Protein AF-T1C638-F1 (afdb_monomer)

Radius of gyration: 16.56 Å; Cα contacts (8 Å, |Δi|>4): 276; chains: 1; bounding box: 39×38×36 Å

InterPro domains:
  IPR008274 Aldehyde oxidase/xanthine dehydrogenase, first molybdopterin binding domain [PF02738] (4-91)
  IPR037165 Aldehyde oxidase/xanthine dehydrogenase, molybdopterin binding domain superfamily [SSF56003] (2-148)
  IPR052516 Nicotinate and N-heterocyclic Hydroxylase [PTHR47495] (3-158)

Mean predicted aligned error: 3.73 Å

Sequence (158 aa):
MSIVDIRAGVDADGRLTAWEFENVNGGAAAIGSPYRTAAHRVRNTLSRSPLPQGSYRSLAAVANNFAREVAIDELAGAAGRDPVEFRSANLHDGRLEGVLRAAAARAEWGRRPPAPGRGQGIAIGLEKGGRIATVADVSLSPDRRVRVDRLVSVFEAG

Structure (mmCIF, N/CA/C/O backbone):
data_AF-T1C638-F1
#
_entry.id   AF-T1C638-F1
#
loop_
_atom_site.group_PDB
_atom_site.id
_atom_site.type_symbol
_atom_site.label_atom_id
_atom_site.label_alt_id
_atom_site.label_comp_id
_atom_site.label_asym_id
_atom_site.label_entity_id
_atom_site.label_seq_id
_atom_site.pdbx_PDB_ins_code
_atom_site.Cartn_x
_atom_site.Cartn_y
_atom_site.Cartn_z
_atom_site.occupancy
_atom_site.B_iso_or_equiv
_atom_site.auth_seq_id
_atom_site.auth_comp_id
_atom_site.auth_asym_id
_atom_site.auth_atom_id
_atom_site.pdbx_PDB_model_num
ATOM 1 N N . MET A 1 1 ? 13.778 15.611 -9.083 1.00 68.00 1 MET A N 1
ATOM 2 C CA . MET A 1 1 ? 12.361 15.449 -8.689 1.00 68.00 1 MET A CA 1
ATOM 3 C C . MET A 1 1 ? 11.838 14.194 -9.360 1.00 68.00 1 MET A C 1
ATOM 5 O O . MET A 1 1 ? 12.088 14.051 -10.553 1.00 68.00 1 MET A O 1
ATOM 9 N N . SER A 1 2 ? 11.190 13.301 -8.611 1.00 87.00 2 SER A N 1
ATOM 10 C CA . SER A 1 2 ? 10.545 12.106 -9.162 1.00 87.00 2 SER A CA 1
ATOM 11 C C . SER A 1 2 ? 9.037 12.303 -9.259 1.00 87.00 2 SER A C 1
ATOM 13 O O . SER A 1 2 ? 8.456 12.949 -8.388 1.00 87.00 2 SER A O 1
ATOM 15 N N . ILE A 1 3 ? 8.413 11.724 -10.279 1.00 93.44 3 ILE A N 1
ATOM 16 C CA . ILE A 1 3 ? 6.955 11.699 -10.454 1.00 93.44 3 ILE A CA 1
ATOM 17 C C . ILE A 1 3 ? 6.538 10.243 -10.624 1.00 93.44 3 ILE A C 1
ATOM 19 O O . ILE A 1 3 ? 7.242 9.484 -11.290 1.00 93.44 3 ILE A O 1
ATOM 23 N N . VAL A 1 4 ? 5.420 9.862 -10.015 1.00 96.31 4 VAL A N 1
ATOM 24 C CA . VAL A 1 4 ? 4.793 8.558 -10.224 1.00 96.31 4 VAL A CA 1
ATOM 25 C C . VAL A 1 4 ? 3.342 8.792 -10.641 1.00 96.31 4 VAL A C 1
ATOM 27 O O . VAL A 1 4 ? 2.606 9.432 -9.895 1.00 96.31 4 VAL A O 1
ATOM 30 N N . ASP A 1 5 ? 2.958 8.306 -11.821 1.00 96.75 5 ASP A N 1
ATOM 31 C CA . ASP A 1 5 ? 1.568 8.235 -12.297 1.00 96.75 5 ASP A CA 1
ATOM 32 C C . ASP A 1 5 ? 1.128 6.765 -12.261 1.00 96.75 5 ASP A C 1
ATOM 34 O O . ASP A 1 5 ? 1.846 5.876 -12.734 1.00 96.75 5 ASP A O 1
ATOM 38 N N . ILE A 1 6 ? -0.027 6.503 -11.648 1.00 97.56 6 ILE A N 1
ATOM 39 C CA . ILE A 1 6 ? -0.603 5.165 -11.525 1.00 97.56 6 ILE A CA 1
ATOM 40 C C . ILE A 1 6 ? -2.012 5.197 -12.090 1.00 97.56 6 ILE A C 1
ATOM 42 O O . ILE A 1 6 ? -2.847 5.999 -11.677 1.00 97.56 6 ILE A O 1
ATOM 46 N N . ARG A 1 7 ? -2.296 4.260 -12.995 1.00 97.44 7 ARG A N 1
ATOM 47 C CA . ARG A 1 7 ? -3.652 3.996 -13.486 1.00 97.44 7 ARG A CA 1
ATOM 48 C C . ARG A 1 7 ? -3.967 2.538 -13.257 1.00 97.44 7 ARG A C 1
ATOM 50 O O . ARG A 1 7 ? -3.185 1.668 -13.626 1.00 97.44 7 ARG A O 1
ATOM 57 N N . ALA A 1 8 ? -5.115 2.261 -12.666 1.00 97.06 8 ALA A N 1
ATOM 58 C CA . ALA A 1 8 ? -5.505 0.903 -12.343 1.00 97.06 8 ALA A CA 1
ATOM 59 C C . ALA A 1 8 ? -6.987 0.678 -12.626 1.00 97.06 8 ALA A C 1
ATOM 61 O O . ALA A 1 8 ? -7.791 1.607 -12.579 1.00 97.06 8 ALA A O 1
ATOM 62 N N . GLY A 1 9 ? -7.322 -0.569 -12.938 1.00 96.12 9 GLY A N 1
ATOM 63 C CA . GLY A 1 9 ? -8.693 -1.032 -13.110 1.00 96.12 9 GLY A CA 1
ATOM 64 C C . GLY A 1 9 ? -9.032 -2.075 -12.056 1.00 96.12 9 GLY A C 1
ATOM 65 O O . GLY A 1 9 ? -8.199 -2.925 -11.738 1.00 96.12 9 GLY A O 1
ATOM 66 N N . VAL A 1 10 ? -10.258 -2.019 -11.544 1.00 96.75 10 VAL A N 1
ATOM 67 C CA . VAL A 1 10 ? -10.826 -2.994 -10.608 1.00 96.75 10 VAL A CA 1
ATOM 68 C C . VAL A 1 10 ? -12.187 -3.429 -11.142 1.00 96.75 10 VAL A C 1
ATOM 70 O O . VAL A 1 10 ? -12.947 -2.594 -11.633 1.00 96.75 10 VAL A O 1
ATOM 73 N N . ASP A 1 11 ? -12.470 -4.729 -11.111 1.00 95.19 11 ASP A N 1
ATOM 74 C CA . ASP A 1 11 ? -13.785 -5.261 -11.476 1.00 95.19 11 ASP A CA 1
ATOM 75 C C . ASP A 1 11 ? -14.791 -5.204 -10.311 1.00 95.19 11 ASP A C 1
ATOM 77 O O . ASP A 1 11 ? -14.465 -4.817 -9.188 1.00 95.19 11 ASP A O 1
ATOM 81 N N . ALA A 1 12 ? -16.038 -5.602 -10.574 1.00 92.62 12 ALA A N 1
ATOM 82 C CA . ALA A 1 12 ? -17.104 -5.604 -9.571 1.00 92.62 12 ALA A CA 1
ATOM 83 C C . ALA A 1 12 ? -16.817 -6.524 -8.366 1.00 92.62 12 ALA A C 1
ATOM 85 O O . ALA A 1 12 ? -17.359 -6.304 -7.282 1.00 92.62 12 ALA A O 1
ATOM 86 N N . ASP A 1 13 ? -15.947 -7.525 -8.525 1.00 92.38 13 ASP A N 1
ATOM 87 C CA . ASP A 1 13 ? -15.560 -8.430 -7.445 1.00 92.38 13 ASP A CA 1
ATOM 88 C C . ASP A 1 13 ? -14.418 -7.860 -6.590 1.00 92.38 13 ASP A C 1
ATOM 90 O O . ASP A 1 13 ? -14.132 -8.396 -5.517 1.00 92.38 13 ASP A O 1
ATOM 94 N N . GLY A 1 14 ? -13.799 -6.749 -6.998 1.00 93.50 14 GLY A N 1
ATOM 95 C CA . GLY A 1 14 ? -12.643 -6.169 -6.318 1.00 93.50 14 GLY A CA 1
ATOM 96 C C . GLY A 1 14 ? -11.308 -6.765 -6.775 1.00 93.50 14 GLY A C 1
ATOM 97 O O . GLY A 1 14 ? -10.310 -6.642 -6.061 1.00 93.50 14 GLY A O 1
ATOM 98 N N . ARG A 1 15 ? -11.262 -7.427 -7.939 1.00 96.19 15 ARG A N 1
ATOM 99 C CA . ARG A 1 15 ? -10.011 -7.914 -8.532 1.00 96.19 15 ARG A CA 1
ATOM 100 C C . ARG A 1 15 ? -9.398 -6.861 -9.437 1.00 96.19 15 ARG A C 1
ATOM 102 O O . ARG A 1 15 ? -10.087 -6.216 -10.226 1.00 96.19 15 ARG A O 1
ATOM 109 N N . LEU A 1 16 ? -8.081 -6.721 -9.360 1.00 96.75 16 LEU A N 1
ATOM 110 C CA . LEU A 1 16 ? -7.337 -5.835 -10.243 1.00 96.75 16 LEU A CA 1
ATOM 111 C C . LEU A 1 16 ? -7.310 -6.399 -11.670 1.00 96.75 16 LEU A C 1
ATOM 113 O O . LEU A 1 16 ? -6.803 -7.493 -11.928 1.00 96.75 16 LEU A O 1
ATOM 117 N N . THR A 1 17 ? -7.814 -5.619 -12.619 1.00 96.94 17 THR A N 1
ATOM 118 C CA . THR A 1 17 ? -7.871 -5.990 -14.040 1.00 96.94 17 THR A CA 1
ATOM 119 C C . THR A 1 17 ? -6.714 -5.390 -14.830 1.00 96.94 17 THR A C 1
ATOM 121 O O . THR A 1 17 ? -6.158 -6.048 -15.710 1.00 96.94 17 THR A O 1
ATOM 124 N N . ALA A 1 18 ? -6.302 -4.173 -14.478 1.00 96.62 18 ALA A N 1
ATOM 125 C CA . ALA A 1 18 ? -5.213 -3.458 -15.125 1.00 96.62 18 ALA A CA 1
ATOM 126 C C . ALA A 1 18 ? -4.345 -2.719 -14.103 1.00 96.62 18 ALA A C 1
ATOM 128 O O . ALA A 1 18 ? -4.857 -2.196 -13.113 1.00 96.62 18 ALA A O 1
ATOM 129 N N . TRP A 1 19 ? -3.042 -2.643 -14.370 1.00 97.62 19 TRP A N 1
ATOM 130 C CA . TRP A 1 19 ? -2.093 -1.853 -13.591 1.00 97.62 19 TRP A CA 1
ATOM 131 C C . TRP A 1 19 ? -1.063 -1.181 -14.490 1.00 97.62 19 TRP A C 1
ATOM 133 O O . TRP A 1 19 ? -0.234 -1.836 -15.121 1.00 97.62 19 TRP A O 1
ATOM 143 N N . GLU A 1 20 ? -1.083 0.140 -14.521 1.00 97.50 20 GLU A N 1
ATOM 144 C CA . GLU A 1 20 ? -0.065 0.961 -15.142 1.00 97.50 20 GLU A CA 1
ATOM 145 C C . GLU A 1 20 ? 0.673 1.769 -14.076 1.00 97.50 20 GLU A C 1
ATOM 147 O O . GLU A 1 20 ? 0.047 2.439 -13.261 1.00 97.50 20 GLU A O 1
ATOM 152 N N . PHE A 1 21 ? 2.003 1.705 -14.103 1.00 97.62 21 PHE A N 1
ATOM 153 C CA . PHE A 1 21 ? 2.884 2.438 -13.202 1.00 97.62 21 PHE A CA 1
ATOM 154 C C . PHE A 1 21 ? 3.975 3.127 -14.018 1.00 97.62 21 PHE A C 1
ATOM 156 O O . PHE A 1 21 ? 4.884 2.471 -14.540 1.00 97.62 21 PHE A O 1
ATOM 163 N N . GLU A 1 22 ? 3.890 4.447 -14.130 1.00 96.44 22 GLU A N 1
ATOM 164 C CA . GLU A 1 22 ? 4.892 5.275 -14.786 1.00 96.44 22 GLU A CA 1
ATOM 165 C C . GLU A 1 22 ? 5.690 6.046 -13.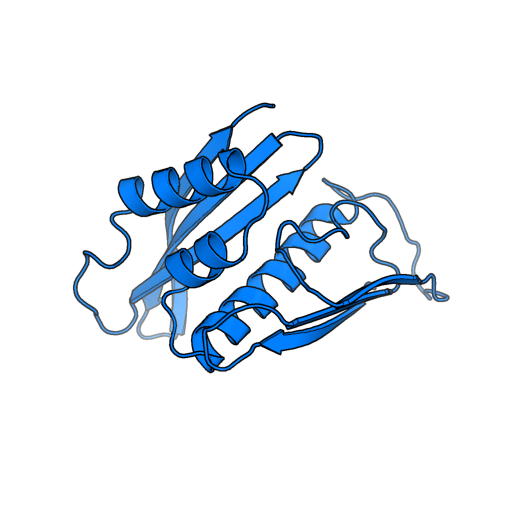740 1.00 96.44 22 GLU A C 1
ATOM 167 O O . GLU A 1 22 ? 5.172 6.906 -13.036 1.00 96.44 22 GLU A O 1
ATOM 172 N N . ASN A 1 23 ? 6.978 5.733 -13.647 1.00 96.06 23 ASN A N 1
ATOM 173 C CA . ASN A 1 23 ? 7.932 6.454 -12.825 1.00 96.06 23 ASN A CA 1
ATOM 174 C C . ASN A 1 23 ? 8.807 7.344 -13.714 1.00 96.06 23 ASN A C 1
ATOM 176 O O . ASN A 1 23 ? 9.402 6.865 -14.679 1.00 96.06 23 ASN A O 1
ATOM 180 N N . VAL A 1 24 ? 8.939 8.620 -13.361 1.00 95.12 24 VAL A N 1
ATOM 181 C CA . VAL A 1 24 ? 9.901 9.541 -13.971 1.00 95.12 24 VAL A CA 1
ATOM 182 C C . VAL A 1 24 ? 10.967 9.897 -12.943 1.00 95.12 24 VAL A C 1
ATOM 184 O O . VAL A 1 24 ? 10.639 10.431 -11.884 1.00 95.12 24 VAL A O 1
ATOM 187 N N . ASN A 1 25 ? 12.244 9.656 -13.264 1.00 93.31 25 ASN A N 1
ATOM 188 C CA . ASN A 1 25 ? 13.425 10.007 -12.452 1.00 93.31 25 ASN A CA 1
ATOM 189 C C . ASN A 1 25 ? 13.521 9.384 -11.040 1.00 93.31 25 ASN A C 1
ATOM 191 O O . ASN A 1 25 ? 14.460 9.686 -10.308 1.00 93.31 25 ASN A O 1
ATOM 195 N N . GLY A 1 26 ? 12.588 8.530 -10.621 1.00 91.00 26 GLY A N 1
ATOM 196 C CA . GLY A 1 26 ? 12.635 7.861 -9.318 1.00 91.00 26 GLY A CA 1
ATOM 197 C C . GLY A 1 26 ? 13.507 6.609 -9.322 1.00 91.00 26 GLY A C 1
ATOM 198 O O . GLY A 1 26 ? 14.172 6.335 -8.327 1.00 91.00 26 GLY A O 1
ATOM 199 N N . GLY A 1 27 ? 13.555 5.883 -10.444 1.00 92.44 27 GLY A N 1
ATOM 200 C CA . GLY A 1 27 ? 14.317 4.644 -10.597 1.00 92.44 27 GLY A CA 1
ATOM 201 C C . GLY A 1 27 ? 13.462 3.378 -10.470 1.00 92.44 27 GLY A C 1
ATOM 202 O O . GLY A 1 27 ? 12.281 3.416 -10.128 1.00 92.44 27 GLY A O 1
ATOM 203 N N . ALA A 1 28 ? 14.077 2.226 -10.754 1.00 92.00 28 ALA A N 1
ATOM 204 C CA . ALA A 1 28 ? 13.363 0.957 -10.937 1.00 92.00 28 ALA A CA 1
ATOM 205 C C . ALA A 1 28 ? 13.334 0.029 -9.704 1.00 92.00 28 ALA A C 1
ATOM 207 O O . ALA A 1 28 ? 12.708 -1.028 -9.747 1.00 92.00 28 ALA A O 1
ATOM 208 N N . ALA A 1 29 ? 13.999 0.378 -8.598 1.00 92.62 29 ALA A N 1
ATOM 209 C CA . ALA A 1 29 ? 13.927 -0.439 -7.381 1.00 92.62 29 ALA A CA 1
ATOM 210 C C . ALA A 1 29 ? 12.475 -0.495 -6.869 1.00 92.62 29 ALA A C 1
ATOM 212 O O . ALA A 1 29 ? 11.815 0.541 -6.835 1.00 92.62 29 ALA A O 1
ATOM 213 N N . ALA A 1 30 ? 11.977 -1.677 -6.493 1.00 91.94 30 ALA A N 1
ATOM 214 C CA . ALA A 1 30 ? 10.580 -1.916 -6.095 1.00 91.94 30 ALA A CA 1
ATOM 215 C C . ALA A 1 30 ? 9.492 -1.598 -7.130 1.00 91.94 30 ALA A C 1
ATOM 217 O O . ALA A 1 30 ? 8.320 -1.510 -6.760 1.00 91.94 30 ALA A O 1
ATOM 218 N N . ILE A 1 31 ? 9.831 -1.344 -8.396 1.00 92.75 31 ILE A N 1
ATOM 219 C CA . ILE A 1 31 ? 8.842 -0.815 -9.347 1.00 92.75 31 ILE A CA 1
ATOM 220 C C . ILE A 1 31 ? 7.795 -1.862 -9.770 1.00 92.75 31 ILE A C 1
ATOM 222 O O . ILE A 1 31 ? 6.693 -1.516 -10.184 1.00 92.75 31 ILE A O 1
ATOM 226 N N . GLY A 1 32 ? 8.120 -3.151 -9.633 1.00 90.88 32 GLY A N 1
ATOM 227 C CA . GLY A 1 32 ? 7.171 -4.244 -9.837 1.00 90.88 32 GLY A CA 1
ATOM 228 C C . GLY A 1 32 ? 6.073 -4.263 -8.770 1.00 90.88 32 GLY A C 1
ATOM 229 O O . GLY A 1 32 ? 6.288 -3.850 -7.633 1.00 90.88 32 GLY A O 1
ATOM 230 N N . SER A 1 33 ? 4.893 -4.758 -9.137 1.00 91.62 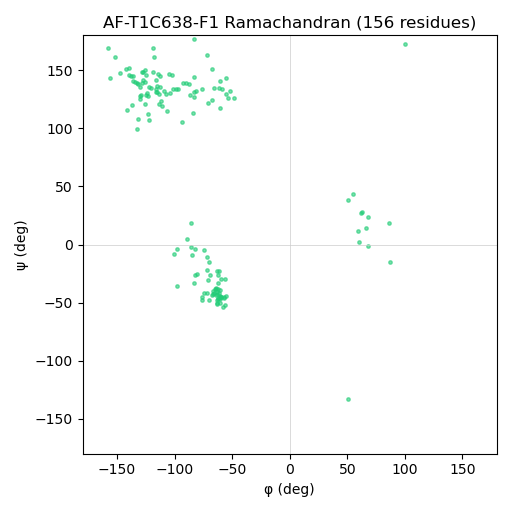33 SER A N 1
ATOM 231 C CA . SER A 1 33 ? 3.752 -4.885 -8.226 1.00 91.62 33 SER A CA 1
ATOM 232 C C . SER A 1 33 ? 3.662 -6.309 -7.654 1.00 91.62 33 SER A C 1
ATOM 234 O O . SER A 1 33 ? 3.740 -7.263 -8.430 1.00 91.62 33 SER A O 1
ATOM 236 N N . PRO A 1 34 ? 3.462 -6.494 -6.332 1.00 94.00 34 PRO A N 1
ATOM 237 C CA . PRO A 1 34 ? 3.168 -7.802 -5.747 1.00 94.00 34 PRO A CA 1
ATOM 238 C C . PRO A 1 34 ? 1.722 -8.267 -6.018 1.00 94.00 34 PRO A C 1
ATOM 240 O O . PRO A 1 34 ? 1.349 -9.390 -5.673 1.00 94.00 34 PRO A O 1
ATOM 243 N N . TYR A 1 35 ? 0.891 -7.429 -6.640 1.00 96.31 35 TYR A N 1
ATOM 244 C CA . TYR A 1 35 ? -0.509 -7.731 -6.913 1.00 96.31 35 TYR A CA 1
ATOM 245 C C . TYR A 1 35 ? -0.707 -8.346 -8.306 1.00 96.31 35 TYR A C 1
ATOM 247 O O . TYR A 1 35 ? -0.108 -7.918 -9.294 1.00 96.31 35 TYR A O 1
ATOM 255 N N . ARG A 1 36 ? -1.571 -9.359 -8.383 1.00 94.88 36 ARG A N 1
ATOM 256 C CA . ARG A 1 36 ? -2.056 -10.002 -9.605 1.00 94.88 36 ARG A CA 1
ATOM 257 C C . ARG A 1 36 ? -2.920 -9.024 -10.377 1.00 94.88 36 ARG A C 1
ATOM 259 O O . ARG A 1 36 ? -3.919 -8.548 -9.855 1.00 94.88 36 ARG A O 1
ATOM 266 N N . THR A 1 37 ? -2.554 -8.793 -11.628 1.00 94.12 37 THR A N 1
ATOM 267 C CA . THR A 1 37 ? -3.339 -8.019 -12.592 1.00 94.12 37 THR A CA 1
ATOM 268 C C . THR A 1 37 ? -3.339 -8.759 -13.926 1.00 94.12 37 THR A C 1
ATOM 270 O O . THR A 1 37 ? -2.346 -9.402 -14.274 1.00 94.12 37 THR A O 1
ATOM 273 N N . ALA A 1 38 ? -4.446 -8.704 -14.667 1.00 89.81 38 ALA A N 1
ATOM 274 C CA . ALA A 1 38 ? -4.529 -9.355 -15.977 1.00 89.81 38 ALA A CA 1
ATOM 275 C C . ALA A 1 38 ? -3.685 -8.614 -17.029 1.00 89.81 38 ALA A C 1
ATOM 277 O O . ALA A 1 38 ? -2.960 -9.237 -17.802 1.00 89.81 38 ALA A O 1
ATOM 278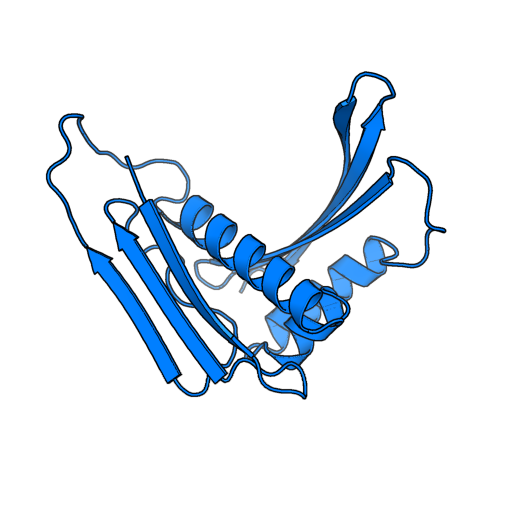 N N . ALA A 1 39 ? -3.733 -7.280 -17.021 1.00 93.94 39 ALA A N 1
ATOM 279 C CA . ALA A 1 39 ? -2.892 -6.420 -17.845 1.00 93.94 39 ALA A CA 1
ATOM 280 C C . ALA A 1 39 ? -1.970 -5.571 -16.963 1.00 93.94 39 ALA A C 1
ATOM 282 O O . ALA A 1 39 ? -2.434 -4.915 -16.033 1.00 93.94 39 ALA A O 1
ATOM 283 N N . HIS A 1 40 ? -0.672 -5.534 -17.272 1.00 94.94 40 HIS A N 1
ATOM 284 C CA . HIS A 1 40 ? 0.275 -4.699 -16.536 1.00 94.94 40 HIS A CA 1
ATOM 285 C C . HIS A 1 40 ? 1.248 -3.965 -17.460 1.00 94.94 40 HIS A C 1
ATOM 287 O O . HIS A 1 40 ? 1.743 -4.519 -18.442 1.00 94.94 40 HIS A O 1
ATOM 293 N N . ARG A 1 41 ? 1.550 -2.709 -17.125 1.00 96.44 41 ARG A N 1
ATOM 294 C CA . ARG A 1 41 ? 2.570 -1.888 -17.781 1.00 96.44 41 ARG A CA 1
ATOM 295 C C . ARG A 1 41 ? 3.369 -1.132 -16.731 1.00 96.44 41 ARG A C 1
ATOM 297 O O . ARG A 1 41 ? 2.823 -0.323 -15.995 1.00 96.44 41 ARG A O 1
ATOM 304 N N . VAL A 1 42 ? 4.675 -1.362 -16.690 1.00 96.75 42 VAL A N 1
ATOM 305 C CA . VAL A 1 42 ? 5.576 -0.672 -15.762 1.00 96.75 42 VAL A CA 1
ATOM 306 C C . VAL A 1 42 ? 6.666 0.024 -16.559 1.00 96.75 42 VAL A C 1
ATOM 308 O O . VAL A 1 42 ? 7.311 -0.598 -17.404 1.00 96.75 42 VAL A O 1
ATOM 311 N N . ARG A 1 43 ? 6.856 1.322 -16.320 1.00 96.12 43 ARG A N 1
ATOM 312 C CA . ARG A 1 43 ? 7.854 2.143 -17.012 1.00 96.12 43 ARG A CA 1
ATOM 313 C C . ARG A 1 43 ? 8.644 2.976 -16.017 1.00 96.12 43 ARG A C 1
ATOM 315 O O . ARG A 1 43 ? 8.087 3.540 -15.084 1.00 96.12 43 ARG A O 1
ATOM 322 N N . ASN A 1 44 ? 9.946 3.065 -16.258 1.00 95.25 44 ASN A N 1
ATOM 323 C CA . ASN A 1 44 ? 10.834 4.008 -15.595 1.00 95.25 44 ASN A CA 1
ATOM 324 C C . ASN A 1 44 ? 11.511 4.852 -16.674 1.00 95.25 44 ASN A C 1
ATOM 326 O O . ASN A 1 44 ? 12.316 4.330 -17.448 1.00 95.25 44 ASN A O 1
ATOM 330 N N . THR A 1 45 ? 11.176 6.133 -16.723 1.00 94.31 45 THR A N 1
ATOM 331 C CA . THR A 1 45 ? 11.643 7.070 -17.742 1.00 94.31 45 THR A CA 1
ATOM 332 C C . THR A 1 45 ? 12.557 8.105 -17.103 1.00 94.31 45 THR A C 1
ATOM 334 O O . THR A 1 45 ? 12.266 8.665 -16.046 1.00 94.31 45 THR A O 1
ATOM 337 N N . LEU A 1 46 ? 13.680 8.392 -17.753 1.00 92.00 46 LEU A N 1
ATOM 338 C CA . LEU A 1 46 ? 14.542 9.494 -17.343 1.00 92.00 46 LEU A CA 1
ATOM 339 C C . LEU A 1 46 ? 14.084 10.785 -18.019 1.00 92.00 46 LEU A C 1
ATOM 341 O O . LEU A 1 46 ? 13.777 10.809 -19.208 1.00 92.00 46 LEU A O 1
ATOM 345 N N . SER A 1 47 ? 14.087 11.870 -17.258 1.00 92.81 47 SER A N 1
ATOM 346 C CA . SER A 1 47 ? 13.843 13.221 -17.747 1.00 92.81 47 SER A CA 1
ATOM 347 C C . SER A 1 47 ? 14.961 14.147 -17.282 1.00 92.81 47 SER A C 1
ATOM 349 O O . SER A 1 47 ? 15.538 13.962 -16.206 1.00 92.81 47 SER A O 1
ATOM 351 N N . ARG A 1 48 ? 15.274 15.166 -18.088 1.00 93.06 48 ARG A N 1
ATOM 352 C CA . ARG A 1 48 ? 16.288 16.166 -17.737 1.00 93.06 48 ARG A CA 1
ATOM 353 C C . ARG A 1 48 ? 15.874 16.886 -16.453 1.00 93.06 48 ARG A C 1
ATOM 355 O O . ARG A 1 48 ? 14.846 17.552 -16.409 1.00 93.06 48 ARG A O 1
ATOM 362 N N . SER A 1 49 ? 16.691 16.744 -15.414 1.00 89.56 49 SER A N 1
ATOM 363 C CA . SER A 1 49 ? 16.503 17.418 -14.129 1.00 89.56 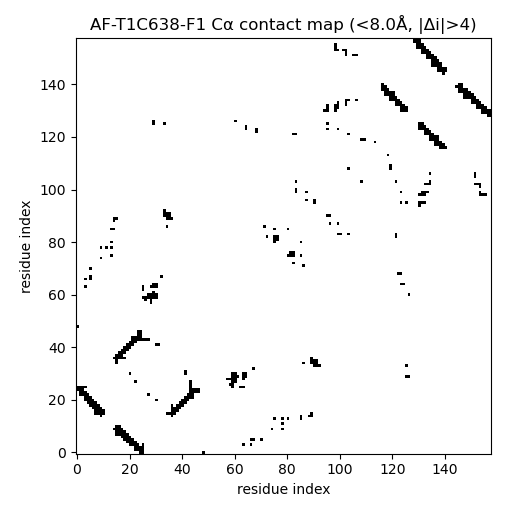49 SER A CA 1
ATOM 364 C C . SER A 1 49 ? 17.402 18.657 -14.069 1.00 89.56 49 SER A C 1
ATOM 366 O O . SER A 1 49 ? 18.586 18.533 -14.380 1.00 89.56 49 SER A O 1
ATOM 368 N N . PRO A 1 50 ? 16.893 19.826 -13.634 1.00 91.38 50 PRO A N 1
ATOM 369 C CA . PRO A 1 50 ? 17.724 21.010 -13.398 1.00 91.38 50 PRO A CA 1
ATOM 370 C C . PRO A 1 50 ? 18.605 20.873 -12.144 1.00 91.38 50 PRO A C 1
ATOM 372 O O . PRO A 1 50 ? 19.486 21.694 -11.916 1.00 91.38 50 PRO A O 1
ATOM 375 N N . LEU A 1 51 ? 18.362 19.843 -11.324 1.00 91.06 51 LEU A N 1
ATOM 376 C CA . LEU A 1 51 ? 19.110 19.538 -10.106 1.00 91.06 51 LEU A CA 1
ATOM 377 C C . LEU A 1 51 ? 19.861 18.203 -10.243 1.00 91.06 51 LEU A C 1
ATOM 379 O O . LEU A 1 51 ? 19.310 17.278 -10.860 1.00 91.06 51 LEU A O 1
ATOM 383 N N . PRO A 1 52 ? 21.055 18.058 -9.632 1.00 90.00 52 PRO A N 1
ATOM 384 C CA . PRO A 1 52 ? 21.769 16.787 -9.566 1.00 90.00 52 PRO A CA 1
ATOM 385 C C . PRO A 1 52 ? 20.911 15.676 -8.953 1.00 90.00 52 PRO A C 1
ATOM 387 O O . PRO A 1 52 ? 20.143 15.905 -8.017 1.00 90.00 52 PRO A O 1
ATOM 390 N N . GLN A 1 53 ? 21.057 14.464 -9.481 1.00 89.69 53 GLN A N 1
ATOM 391 C CA . GLN A 1 53 ? 20.389 13.267 -8.976 1.00 89.69 53 GLN A CA 1
ATOM 392 C C . GLN A 1 53 ? 21.435 12.325 -8.386 1.00 89.69 53 GLN A C 1
ATOM 394 O O . GLN A 1 53 ? 22.553 12.240 -8.892 1.00 89.69 53 GLN A O 1
ATOM 399 N N . GLY A 1 54 ? 21.076 11.615 -7.323 1.00 88.69 54 GLY A N 1
ATOM 400 C CA . GLY A 1 54 ? 21.977 10.695 -6.648 1.00 88.69 54 GLY A CA 1
ATOM 401 C C . GLY A 1 54 ? 21.219 9.650 -5.847 1.00 88.69 54 GLY A C 1
ATOM 402 O O . GLY A 1 54 ? 20.006 9.744 -5.652 1.00 88.69 54 GLY A O 1
ATOM 403 N N . SER A 1 55 ? 21.949 8.640 -5.391 1.00 89.06 55 SER A N 1
ATOM 404 C CA . SER A 1 55 ? 21.391 7.561 -4.584 1.00 89.06 55 SER A CA 1
ATOM 405 C C . SER A 1 55 ? 20.919 8.074 -3.223 1.00 89.06 55 SER A C 1
ATOM 407 O O . SER A 1 55 ? 21.648 8.781 -2.529 1.00 89.06 55 SER A O 1
ATOM 409 N N . TYR A 1 56 ? 19.724 7.652 -2.814 1.00 87.62 56 TYR A N 1
ATOM 410 C CA . TYR A 1 56 ? 19.209 7.819 -1.454 1.00 87.62 56 TYR A CA 1
ATOM 411 C C . TYR A 1 56 ? 18.946 6.451 -0.813 1.00 87.62 56 TYR A C 1
ATOM 413 O O . TYR A 1 56 ? 18.998 5.416 -1.486 1.00 87.62 56 TYR A O 1
ATOM 421 N N . ARG A 1 57 ? 18.688 6.418 0.501 1.00 87.94 57 ARG A N 1
ATOM 422 C CA . ARG A 1 57 ? 18.428 5.168 1.231 1.00 87.94 57 ARG A CA 1
ATOM 423 C C . ARG A 1 57 ? 17.271 4.402 0.583 1.00 87.94 57 ARG A C 1
ATOM 425 O O . ARG A 1 57 ? 16.209 4.969 0.350 1.00 87.94 57 ARG A O 1
ATOM 432 N N . SER A 1 58 ? 17.506 3.114 0.324 1.00 86.31 58 SER A N 1
ATOM 433 C CA . SER A 1 58 ? 16.598 2.208 -0.398 1.00 86.31 58 SER A CA 1
ATOM 434 C C . SER A 1 58 ? 16.385 2.542 -1.884 1.00 86.31 58 SER A C 1
ATOM 436 O O . SER A 1 58 ? 15.501 1.967 -2.513 1.00 86.31 58 SER A O 1
ATOM 438 N N . LEU A 1 59 ? 17.221 3.405 -2.476 1.00 89.44 59 LEU A N 1
ATOM 439 C CA . LEU A 1 59 ? 17.104 3.854 -3.868 1.00 89.44 59 LEU A CA 1
ATOM 440 C C . LEU A 1 59 ? 15.665 4.340 -4.150 1.00 89.44 59 LEU A C 1
ATOM 442 O O . LEU A 1 59 ? 15.086 5.062 -3.343 1.00 89.44 59 LEU A O 1
ATOM 446 N N . ALA A 1 60 ? 15.064 3.909 -5.258 1.00 91.81 60 ALA A N 1
ATOM 447 C CA . ALA A 1 60 ? 13.687 4.231 -5.633 1.00 91.81 60 ALA A CA 1
ATOM 448 C C . ALA A 1 60 ? 12.613 3.557 -4.760 1.00 91.81 60 ALA A C 1
ATOM 450 O O . ALA A 1 60 ? 11.441 3.932 -4.822 1.00 91.81 60 ALA A O 1
ATOM 451 N N . ALA A 1 61 ? 12.987 2.535 -3.979 1.00 93.44 61 ALA A N 1
ATOM 452 C CA . ALA A 1 61 ? 12.032 1.571 -3.446 1.00 93.44 61 ALA A CA 1
ATOM 453 C C . ALA A 1 61 ? 11.002 2.205 -2.512 1.00 93.44 61 ALA A C 1
ATOM 455 O O . ALA A 1 61 ? 9.830 1.845 -2.556 1.00 93.44 61 ALA A O 1
ATOM 456 N N . VAL A 1 62 ? 11.419 3.170 -1.691 1.00 91.62 62 VAL A N 1
ATOM 457 C CA . VAL A 1 62 ? 10.524 3.850 -0.743 1.00 91.62 62 VAL A CA 1
ATOM 458 C C . VAL A 1 62 ? 9.430 4.616 -1.482 1.00 91.62 62 VAL A C 1
ATOM 460 O O . VAL A 1 62 ? 8.258 4.453 -1.162 1.00 91.62 62 VAL A O 1
ATOM 463 N N . ALA A 1 63 ? 9.798 5.401 -2.498 1.00 93.00 63 ALA A N 1
ATOM 464 C CA . ALA A 1 63 ? 8.838 6.175 -3.280 1.00 93.00 63 ALA A CA 1
ATOM 465 C C . ALA A 1 63 ? 7.897 5.264 -4.083 1.00 93.00 63 ALA A C 1
ATOM 467 O O . ALA A 1 63 ? 6.691 5.498 -4.112 1.00 93.00 63 ALA A O 1
ATOM 468 N N . ASN A 1 64 ? 8.436 4.196 -4.677 1.00 95.06 64 ASN A N 1
ATOM 469 C CA . ASN A 1 64 ? 7.645 3.254 -5.465 1.00 95.06 64 ASN A CA 1
ATOM 470 C C . ASN A 1 64 ? 6.658 2.449 -4.605 1.00 95.06 64 ASN A C 1
ATOM 472 O O . ASN A 1 64 ? 5.495 2.321 -4.983 1.00 95.06 64 ASN A O 1
ATOM 476 N N . ASN A 1 65 ? 7.087 1.958 -3.434 1.00 95.38 65 ASN A N 1
ATOM 477 C CA . ASN A 1 65 ? 6.188 1.302 -2.479 1.00 95.38 65 ASN A CA 1
ATOM 478 C C . ASN A 1 65 ? 5.114 2.269 -1.975 1.00 95.38 65 ASN A C 1
ATOM 480 O O . ASN A 1 65 ? 3.945 1.904 -1.964 1.00 95.38 65 ASN A O 1
ATOM 484 N N . PHE A 1 66 ? 5.490 3.496 -1.599 1.00 95.56 66 PHE A N 1
ATOM 485 C CA . PHE A 1 66 ? 4.537 4.494 -1.116 1.00 95.56 66 PHE A CA 1
ATOM 486 C C . PHE A 1 66 ? 3.440 4.777 -2.146 1.00 95.56 66 PHE A C 1
ATOM 488 O O . PHE A 1 66 ? 2.263 4.633 -1.834 1.00 95.56 66 PHE A O 1
ATOM 495 N N . ALA A 1 67 ? 3.820 5.115 -3.382 1.00 96.69 67 ALA A N 1
ATOM 496 C CA . ALA A 1 67 ? 2.855 5.421 -4.433 1.00 96.69 67 ALA A CA 1
ATOM 497 C C . ALA A 1 67 ? 1.936 4.226 -4.731 1.00 96.69 67 ALA A C 1
ATOM 499 O O . ALA A 1 67 ? 0.721 4.386 -4.821 1.00 96.69 67 ALA A O 1
ATOM 500 N N . ARG A 1 68 ? 2.504 3.014 -4.821 1.00 97.00 68 ARG A N 1
ATOM 501 C CA . ARG A 1 68 ? 1.724 1.790 -5.030 1.00 97.00 68 ARG A CA 1
ATOM 502 C C . ARG A 1 68 ? 0.725 1.546 -3.902 1.00 97.00 68 ARG A C 1
ATOM 504 O O . ARG A 1 68 ? -0.434 1.274 -4.185 1.00 97.00 68 ARG A O 1
ATOM 511 N N . GLU A 1 69 ? 1.164 1.600 -2.649 1.00 98.06 69 GLU A N 1
ATOM 512 C CA . GLU A 1 69 ? 0.308 1.245 -1.515 1.00 98.06 69 GLU A CA 1
ATOM 513 C C . GLU A 1 69 ? -0.782 2.283 -1.259 1.00 98.06 69 GLU A C 1
ATOM 515 O O . GLU A 1 69 ? -1.871 1.891 -0.853 1.00 98.06 69 GLU A O 1
ATOM 520 N N . VAL A 1 70 ? -0.535 3.563 -1.563 1.00 97.69 70 VAL A N 1
ATOM 521 C CA . VAL A 1 70 ? -1.581 4.597 -1.578 1.00 97.69 70 VAL A CA 1
ATOM 522 C C . VAL A 1 70 ? -2.628 4.283 -2.645 1.00 97.69 70 VAL A C 1
ATOM 524 O O . VAL A 1 70 ? -3.810 4.211 -2.326 1.00 97.69 70 VAL A O 1
ATOM 527 N N . ALA A 1 71 ? -2.207 4.012 -3.885 1.00 97.75 71 ALA A N 1
ATOM 528 C CA . ALA A 1 71 ? -3.139 3.685 -4.964 1.00 97.75 71 ALA A CA 1
ATOM 529 C C . ALA A 1 71 ? -3.966 2.424 -4.655 1.00 97.75 71 ALA A C 1
ATOM 531 O O . ALA A 1 71 ? -5.160 2.381 -4.924 1.00 97.75 71 ALA A O 1
ATOM 532 N N . ILE A 1 72 ? -3.360 1.400 -4.052 1.00 98.12 72 ILE A N 1
ATOM 533 C CA . ILE A 1 72 ? -4.076 0.186 -3.634 1.00 98.12 72 ILE A CA 1
ATOM 534 C C . ILE A 1 72 ? -5.109 0.479 -2.545 1.00 98.12 72 ILE A C 1
ATOM 536 O O . ILE A 1 72 ? -6.195 -0.099 -2.577 1.00 98.12 72 ILE A O 1
ATOM 540 N N . ASP A 1 73 ? -4.798 1.368 -1.604 1.00 98.12 73 ASP A N 1
ATOM 541 C CA . ASP A 1 73 ? -5.741 1.768 -0.560 1.00 98.12 73 ASP A CA 1
ATOM 542 C C . ASP A 1 73 ? -6.940 2.535 -1.137 1.00 98.12 73 ASP A C 1
ATOM 544 O O . ASP A 1 73 ? -8.090 2.236 -0.814 1.00 98.12 73 ASP A O 1
ATOM 548 N N . GLU A 1 74 ? -6.685 3.456 -2.071 1.00 97.62 74 GLU A N 1
ATOM 549 C CA . GLU A 1 74 ? -7.732 4.178 -2.800 1.00 97.62 74 GLU A CA 1
ATOM 550 C C . GLU A 1 74 ? -8.626 3.228 -3.609 1.00 97.62 74 GLU A C 1
ATOM 552 O O . GLU A 1 74 ? -9.850 3.368 -3.594 1.00 97.62 74 GLU A O 1
ATOM 557 N N . LEU A 1 75 ? -8.042 2.221 -4.266 1.00 97.69 75 LEU A N 1
ATOM 558 C CA . LEU A 1 75 ? -8.786 1.201 -5.012 1.00 97.69 75 LEU A CA 1
ATOM 559 C C . LEU A 1 75 ? -9.633 0.313 -4.097 1.00 97.69 75 LEU A C 1
ATOM 561 O O . LEU A 1 75 ? -10.776 0.009 -4.441 1.00 97.69 75 LEU A O 1
ATOM 565 N N . ALA A 1 76 ? -9.111 -0.074 -2.930 1.00 97.88 76 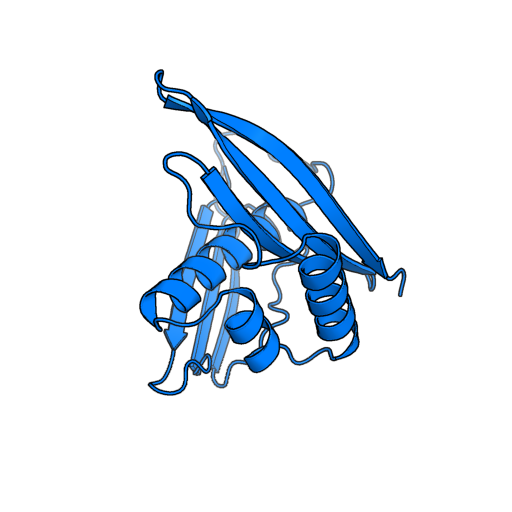ALA A N 1
ATOM 566 C CA . ALA A 1 76 ? -9.881 -0.812 -1.932 1.00 97.88 76 ALA A CA 1
ATOM 567 C C . ALA A 1 76 ? -11.098 0.003 -1.467 1.00 97.88 76 ALA A C 1
ATOM 569 O O . ALA A 1 76 ? -12.219 -0.512 -1.452 1.00 97.88 76 ALA A O 1
ATOM 570 N N . GLY A 1 77 ? -10.893 1.294 -1.181 1.00 96.38 77 GLY A N 1
ATOM 571 C CA . GLY A 1 77 ? -11.959 2.229 -0.827 1.00 96.38 77 GLY A CA 1
ATOM 572 C C . GLY A 1 77 ? -12.999 2.397 -1.938 1.00 96.38 77 GLY A C 1
ATOM 573 O O . GLY A 1 77 ? -14.195 2.278 -1.679 1.00 96.38 77 GLY A O 1
ATOM 574 N N . ALA A 1 78 ? -12.560 2.599 -3.183 1.00 95.88 78 ALA A N 1
ATOM 575 C CA . ALA A 1 78 ? -13.441 2.726 -4.346 1.00 95.88 78 ALA A CA 1
ATOM 576 C C . ALA A 1 78 ? -14.260 1.450 -4.616 1.00 95.88 78 ALA A C 1
ATOM 578 O O . ALA A 1 78 ? -15.406 1.533 -5.051 1.00 95.88 78 ALA A O 1
ATOM 579 N N . ALA A 1 79 ? -13.697 0.277 -4.318 1.00 96.19 79 ALA A N 1
ATOM 580 C CA . ALA A 1 79 ? -14.380 -1.011 -4.416 1.00 96.19 79 ALA A CA 1
ATOM 581 C C . ALA A 1 79 ? -15.257 -1.344 -3.192 1.00 96.19 79 ALA A C 1
ATOM 583 O O . ALA A 1 79 ? -15.900 -2.394 -3.173 1.00 96.19 79 ALA A O 1
ATOM 584 N N . GLY A 1 80 ? -15.265 -0.503 -2.149 1.00 95.81 80 GLY A N 1
ATOM 585 C CA . GLY A 1 80 ? -15.981 -0.772 -0.899 1.00 95.81 80 GLY A CA 1
ATOM 586 C C . GLY A 1 80 ? -15.471 -2.015 -0.160 1.00 95.81 80 GLY A C 1
ATOM 587 O O . GLY A 1 80 ? -16.241 -2.690 0.526 1.00 95.81 80 GLY A O 1
ATOM 588 N N . ARG A 1 81 ? -14.191 -2.362 -0.332 1.00 97.06 81 ARG A N 1
ATOM 589 C CA . ARG A 1 81 ? -13.558 -3.540 0.273 1.00 97.06 81 ARG A CA 1
ATOM 590 C C . ARG A 1 81 ? -12.664 -3.127 1.436 1.00 97.06 81 ARG A C 1
ATOM 592 O O . ARG A 1 81 ? -12.022 -2.082 1.403 1.00 97.06 81 ARG A O 1
ATOM 599 N N . ASP A 1 82 ? -12.584 -3.990 2.447 1.00 97.06 82 ASP A N 1
ATOM 600 C CA . ASP A 1 82 ? -11.587 -3.834 3.504 1.00 97.06 82 ASP A CA 1
ATOM 601 C C . ASP A 1 82 ? -10.163 -3.858 2.897 1.00 97.06 82 ASP A C 1
ATOM 603 O O . ASP A 1 82 ? -9.874 -4.736 2.076 1.00 97.06 82 ASP A O 1
ATOM 607 N N . PRO A 1 83 ? -9.260 -2.935 3.278 1.00 97.81 83 PRO A N 1
ATOM 608 C CA . PRO A 1 83 ? -7.925 -2.849 2.690 1.00 97.81 83 PRO A CA 1
ATOM 609 C C . PRO A 1 83 ? -7.033 -4.083 2.904 1.00 97.81 83 PRO A C 1
ATOM 611 O O . PRO A 1 83 ? -6.133 -4.321 2.094 1.00 97.81 83 PRO A O 1
ATOM 614 N N . VAL A 1 84 ? -7.240 -4.872 3.965 1.00 98.25 84 VAL A N 1
ATOM 615 C CA . VAL A 1 84 ? -6.509 -6.132 4.194 1.00 98.25 84 VAL A CA 1
ATOM 616 C C . VAL A 1 84 ? -7.053 -7.216 3.272 1.00 98.25 84 VAL A C 1
ATOM 618 O O . VAL A 1 84 ? -6.275 -7.895 2.597 1.00 98.25 84 VAL A O 1
ATOM 621 N N . GLU A 1 85 ? -8.377 -7.354 3.203 1.00 98.00 85 GLU A N 1
ATOM 622 C CA . GLU A 1 85 ? -9.029 -8.329 2.323 1.00 98.00 85 GLU A CA 1
ATOM 623 C C . GLU A 1 85 ? -8.756 -8.040 0.845 1.00 98.00 85 GLU A C 1
ATOM 625 O O . GLU A 1 85 ? -8.431 -8.953 0.086 1.00 98.00 85 GLU A O 1
ATOM 630 N N . PHE A 1 86 ? -8.808 -6.768 0.439 1.00 98.38 86 PHE A N 1
ATOM 631 C CA . PHE A 1 86 ? -8.515 -6.348 -0.929 1.00 98.38 86 PHE A CA 1
ATOM 632 C C . PHE A 1 86 ? -7.089 -6.728 -1.339 1.00 98.38 86 PHE A C 1
ATOM 634 O O . PHE A 1 86 ? -6.876 -7.291 -2.415 1.00 98.38 86 PHE A O 1
ATOM 641 N N . ARG A 1 87 ? -6.104 -6.474 -0.466 1.00 98.25 87 ARG A N 1
ATOM 642 C CA . ARG A 1 87 ? -4.711 -6.860 -0.717 1.00 98.25 87 ARG A CA 1
ATOM 643 C C . ARG A 1 87 ? -4.575 -8.379 -0.815 1.00 98.25 87 ARG A C 1
ATOM 645 O O . ARG A 1 87 ? -4.051 -8.867 -1.811 1.00 98.25 87 ARG A O 1
ATOM 652 N N . SER A 1 88 ? -5.096 -9.131 0.155 1.00 98.06 88 SER A N 1
ATOM 653 C CA . SER A 1 88 ? -5.040 -10.604 0.166 1.00 98.06 88 SER A CA 1
ATOM 654 C C . SER A 1 88 ? -5.661 -11.226 -1.092 1.00 98.06 88 SER A C 1
ATOM 656 O O . SER A 1 88 ? -5.016 -12.040 -1.753 1.00 98.06 88 SER A O 1
ATOM 658 N N . ALA A 1 89 ? -6.845 -10.768 -1.511 1.00 97.19 89 ALA A N 1
ATOM 659 C CA . ALA A 1 89 ? -7.509 -11.264 -2.718 1.00 97.19 89 ALA A CA 1
ATOM 660 C C . ALA A 1 89 ? -6.673 -11.054 -3.995 1.00 97.19 89 ALA A C 1
ATOM 662 O O . ALA A 1 89 ? -6.738 -11.854 -4.937 1.00 97.19 89 ALA A O 1
ATOM 663 N N . ASN A 1 90 ? -5.846 -10.009 -4.023 1.00 97.62 90 ASN A N 1
ATOM 664 C CA . ASN A 1 90 ? -5.053 -9.629 -5.183 1.00 97.62 90 ASN A CA 1
ATOM 665 C C . ASN A 1 90 ? -3.579 -10.075 -5.112 1.00 97.62 90 ASN A C 1
ATOM 667 O O . ASN A 1 90 ? -2.891 -9.973 -6.115 1.00 97.62 90 ASN A O 1
ATOM 671 N N . LEU A 1 91 ? -3.054 -10.609 -4.008 1.00 97.19 91 LEU A N 1
ATOM 672 C CA . LEU A 1 91 ? -1.629 -10.974 -3.881 1.00 97.19 91 LEU A CA 1
ATOM 673 C C . LEU A 1 91 ? -1.271 -12.331 -4.500 1.00 97.19 91 LEU A C 1
ATOM 675 O O . LEU A 1 91 ? -1.912 -13.323 -4.178 1.00 97.19 91 LEU A O 1
ATOM 679 N N . HIS A 1 92 ? -0.203 -12.425 -5.309 1.00 90.44 92 HIS A N 1
ATOM 680 C CA . HIS A 1 92 ? 0.286 -13.723 -5.825 1.00 90.44 92 HIS A CA 1
ATOM 681 C C . HIS A 1 92 ? 1.182 -14.497 -4.848 1.00 90.44 92 HIS A C 1
ATOM 683 O O . HIS A 1 92 ? 1.272 -15.719 -4.941 1.00 90.44 92 HIS A O 1
ATOM 689 N N . ASP A 1 93 ? 1.858 -13.797 -3.940 1.00 95.00 93 ASP A N 1
ATOM 690 C CA . ASP A 1 93 ? 2.820 -14.376 -3.006 1.00 95.00 93 ASP A CA 1
ATOM 691 C C . ASP A 1 93 ? 2.134 -14.725 -1.674 1.00 95.00 93 ASP A C 1
ATOM 693 O O . ASP A 1 93 ? 1.857 -13.847 -0.854 1.00 95.00 93 ASP A O 1
ATOM 697 N N . GLY A 1 94 ? 1.893 -16.020 -1.446 1.00 96.31 94 GLY A N 1
ATOM 698 C CA . GLY A 1 94 ? 1.266 -16.515 -0.216 1.00 96.31 94 GLY A CA 1
ATOM 699 C C . GLY A 1 94 ? 2.087 -16.258 1.055 1.00 96.31 94 GLY A C 1
ATOM 700 O O . GLY A 1 94 ? 1.525 -16.176 2.146 1.00 96.31 94 GLY A O 1
ATOM 701 N N . ARG A 1 95 ? 3.411 -16.069 0.948 1.00 97.25 95 ARG A N 1
ATOM 702 C CA . ARG A 1 95 ? 4.249 -15.688 2.096 1.00 97.25 95 ARG A CA 1
ATOM 703 C C . ARG A 1 95 ? 4.033 -14.221 2.454 1.00 97.25 95 ARG A C 1
ATOM 705 O O . ARG A 1 95 ? 3.891 -13.890 3.630 1.00 97.25 95 ARG A O 1
ATOM 712 N N . LEU A 1 96 ? 3.948 -13.348 1.447 1.00 97.56 96 LEU A N 1
ATOM 713 C CA . LEU A 1 96 ? 3.615 -11.935 1.652 1.00 97.56 96 LEU A CA 1
ATOM 714 C C . LEU A 1 96 ? 2.196 -11.773 2.209 1.00 97.56 96 LEU A C 1
ATOM 716 O O . LEU A 1 96 ? 1.979 -10.964 3.111 1.00 97.56 96 LEU A O 1
ATOM 720 N N . GLU A 1 97 ? 1.250 -12.586 1.738 1.00 98.25 97 GLU A N 1
ATOM 721 C CA . GLU A 1 97 ? -0.084 -12.672 2.331 1.00 98.25 97 GLU A CA 1
ATOM 722 C C . GLU A 1 97 ? -0.023 -13.112 3.803 1.00 98.25 97 GLU A C 1
ATOM 724 O O . GLU A 1 97 ? -0.649 -12.488 4.659 1.00 98.25 97 GLU A O 1
ATOM 729 N N . GLY A 1 98 ? 0.780 -14.127 4.134 1.00 98.25 98 GLY A N 1
ATOM 730 C CA . GLY A 1 98 ? 0.999 -14.546 5.520 1.00 98.25 98 GLY A CA 1
ATOM 731 C C . GLY A 1 98 ? 1.498 -13.403 6.412 1.00 98.25 98 GLY A C 1
ATOM 732 O O . GLY A 1 98 ? 0.976 -13.196 7.510 1.00 98.25 98 GLY A O 1
ATOM 733 N N . VAL A 1 99 ? 2.453 -12.609 5.921 1.00 98.38 99 VAL A N 1
ATOM 734 C CA . VAL A 1 99 ? 2.971 -11.419 6.615 1.00 98.38 99 VAL A CA 1
ATOM 735 C C . VAL A 1 99 ? 1.888 -10.344 6.789 1.00 98.38 99 VAL A C 1
ATOM 737 O O . VAL A 1 99 ? 1.738 -9.806 7.889 1.00 98.38 99 VAL A O 1
ATOM 740 N N . LEU A 1 100 ? 1.088 -10.075 5.751 1.00 98.69 100 LEU A N 1
ATOM 741 C CA . LEU A 1 100 ? -0.060 -9.161 5.797 1.00 98.69 100 LEU A CA 1
ATOM 742 C C . LEU A 1 100 ? -1.061 -9.566 6.890 1.00 98.69 100 LEU A C 1
ATOM 744 O O . LEU A 1 100 ? -1.400 -8.760 7.760 1.00 98.69 100 LEU A O 1
ATOM 748 N N . ARG A 1 101 ? -1.494 -10.832 6.887 1.00 98.50 101 ARG A N 1
ATOM 749 C CA . ARG A 1 101 ? -2.448 -11.375 7.867 1.00 98.50 101 ARG A CA 1
ATOM 750 C C . ARG A 1 101 ? -1.881 -11.341 9.285 1.00 98.50 101 ARG A C 1
ATOM 752 O O . ARG A 1 101 ? -2.577 -10.960 10.225 1.00 98.50 101 ARG A O 1
ATOM 759 N N . ALA A 1 102 ? -0.603 -11.679 9.443 1.00 98.62 102 ALA A N 1
ATOM 760 C CA . ALA A 1 102 ? 0.087 -11.646 10.726 1.00 98.62 102 ALA A CA 1
ATOM 761 C C . ALA A 1 102 ? 0.196 -10.228 11.313 1.00 98.62 102 ALA A C 1
ATOM 763 O O . ALA A 1 102 ? 0.089 -10.077 12.536 1.00 98.62 102 ALA A O 1
ATOM 764 N N . ALA A 1 103 ? 0.411 -9.208 10.475 1.00 98.62 103 ALA A N 1
ATOM 765 C CA . ALA A 1 103 ? 0.438 -7.809 10.896 1.00 98.62 103 ALA A CA 1
ATOM 766 C C . ALA A 1 103 ? -0.957 -7.318 11.297 1.00 98.62 103 ALA A C 1
ATOM 768 O O . ALA A 1 103 ? -1.115 -6.783 12.395 1.00 98.62 103 ALA A O 1
ATOM 769 N N . ALA A 1 104 ? -1.972 -7.586 10.469 1.00 98.44 104 ALA A N 1
ATOM 770 C CA . ALA A 1 104 ? -3.361 -7.238 10.760 1.00 98.44 104 ALA A CA 1
ATOM 771 C C . ALA A 1 104 ? -3.840 -7.855 12.088 1.00 98.44 104 ALA A C 1
ATOM 773 O O . ALA A 1 104 ? -4.398 -7.158 12.934 1.00 98.44 104 ALA A O 1
ATOM 774 N N . ALA A 1 105 ? -3.540 -9.136 12.328 1.00 98.19 105 ALA A N 1
ATOM 775 C CA . ALA A 1 105 ? -3.892 -9.813 13.574 1.00 98.19 10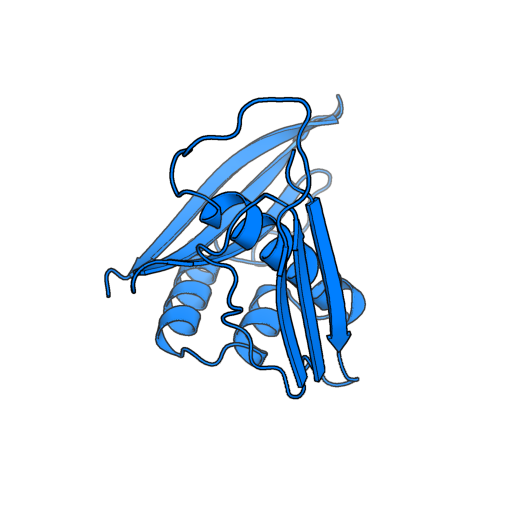5 ALA A CA 1
ATOM 776 C C . ALA A 1 105 ? -3.219 -9.177 14.807 1.00 98.19 105 ALA A C 1
ATOM 778 O O . ALA A 1 105 ? -3.888 -8.899 15.800 1.00 98.19 105 ALA A O 1
ATOM 779 N N . ARG A 1 106 ? -1.908 -8.897 14.747 1.00 98.00 106 ARG A N 1
ATOM 780 C CA . ARG A 1 106 ? -1.145 -8.285 15.860 1.00 98.00 106 ARG A CA 1
ATOM 781 C C . ARG A 1 106 ? -1.520 -6.830 16.138 1.00 98.00 106 ARG A C 1
ATOM 783 O O . ARG A 1 106 ? -1.320 -6.343 17.255 1.00 98.00 106 ARG A O 1
ATOM 790 N N . ALA A 1 107 ? -2.009 -6.133 15.119 1.00 97.19 107 ALA A N 1
ATOM 791 C CA . ALA A 1 107 ? -2.527 -4.778 15.232 1.00 97.19 107 ALA A CA 1
ATOM 792 C C . ALA A 1 107 ? -4.006 -4.734 15.636 1.00 97.19 107 ALA A C 1
ATOM 794 O O . ALA A 1 107 ? -4.547 -3.644 15.810 1.00 97.19 107 ALA A O 1
ATOM 795 N N . GLU A 1 108 ? -4.644 -5.900 15.794 1.00 96.31 108 GLU A N 1
ATOM 796 C CA . GLU A 1 108 ? -6.069 -6.015 16.101 1.00 96.31 108 GLU A CA 1
ATOM 797 C C . GLU A 1 108 ? -6.924 -5.254 15.076 1.00 96.31 108 GLU A C 1
ATOM 799 O O . GLU A 1 108 ? -7.850 -4.526 15.439 1.00 96.31 108 GLU A O 1
ATOM 804 N N . TRP A 1 109 ? -6.573 -5.400 13.792 1.00 96.81 109 TRP A N 1
ATOM 805 C CA . TRP A 1 109 ? -7.193 -4.692 12.673 1.00 96.81 109 TRP A CA 1
ATOM 806 C C . TRP A 1 109 ? -8.720 -4.757 12.739 1.00 96.81 109 TRP A C 1
ATOM 808 O O . TRP A 1 109 ? -9.298 -5.839 12.868 1.00 96.81 109 TRP A O 1
ATOM 818 N N . GLY A 1 110 ? -9.368 -3.591 12.698 1.00 90.88 110 GLY A N 1
ATOM 819 C CA . GLY A 1 110 ? -10.828 -3.472 12.699 1.00 90.88 110 GLY A CA 1
ATOM 820 C C . GLY A 1 110 ? -11.522 -3.880 14.007 1.00 90.88 110 GLY A C 1
ATOM 821 O O . GLY A 1 110 ? -12.741 -3.771 14.099 1.00 90.88 110 GLY A O 1
ATOM 822 N N . ARG A 1 111 ? -10.790 -4.327 15.041 1.00 89.31 111 ARG A N 1
ATOM 823 C CA . ARG A 1 111 ? -11.385 -4.700 16.339 1.00 89.31 111 ARG A CA 1
ATOM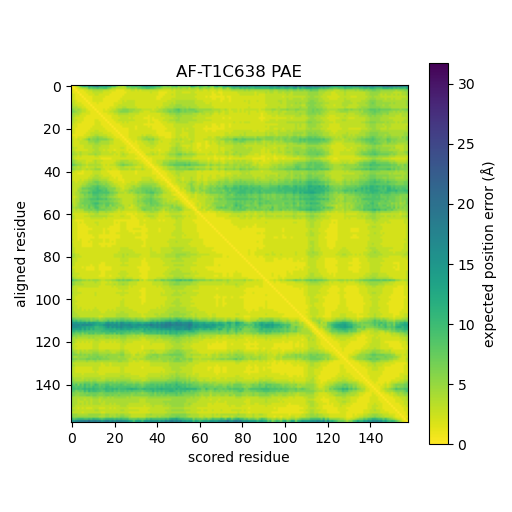 824 C C . ARG A 1 111 ? -11.678 -3.503 17.229 1.00 89.31 111 ARG A C 1
ATOM 826 O O . ARG A 1 111 ? -12.527 -3.593 18.115 1.00 89.31 111 ARG A O 1
ATOM 833 N N . ARG A 1 112 ? -10.956 -2.396 17.047 1.00 80.44 112 ARG A N 1
ATOM 834 C CA . ARG A 1 112 ? -11.201 -1.185 17.833 1.00 80.44 112 ARG A CA 1
ATOM 835 C C . ARG A 1 112 ? -12.450 -0.486 17.299 1.00 80.44 112 ARG A C 1
ATOM 837 O O . ARG A 1 112 ? -12.559 -0.316 16.085 1.00 80.44 112 ARG A O 1
ATOM 844 N N . PRO A 1 113 ? -13.371 -0.054 18.175 1.00 75.25 113 PRO A N 1
ATOM 845 C CA . PRO A 1 113 ? -14.547 0.673 17.734 1.00 75.25 113 PRO A CA 1
ATOM 846 C C . PRO A 1 113 ? -14.121 1.964 17.017 1.00 75.25 113 PRO A C 1
ATOM 848 O O . PRO A 1 113 ? -13.176 2.623 17.473 1.00 75.25 113 PRO A O 1
ATOM 851 N N . PRO A 1 114 ? -14.802 2.344 15.922 1.00 78.69 114 PRO A N 1
ATOM 852 C CA . PRO A 1 114 ? -14.573 3.622 15.269 1.00 78.69 114 PRO A CA 1
ATOM 853 C C . PRO A 1 114 ? -14.705 4.754 16.289 1.00 78.69 114 PRO A C 1
ATOM 855 O O . PRO A 1 114 ? -15.709 4.857 16.993 1.00 78.69 114 PRO A O 1
ATOM 858 N N . ALA A 1 115 ? -13.683 5.598 16.377 1.00 85.25 115 ALA A N 1
ATOM 859 C CA . ALA A 1 115 ? -13.690 6.772 17.234 1.00 85.25 115 ALA A CA 1
ATOM 860 C C . ALA A 1 115 ? -13.301 7.998 16.401 1.00 85.25 115 ALA A C 1
ATOM 862 O O . ALA A 1 115 ? -12.379 7.897 15.583 1.00 85.25 115 ALA A O 1
ATOM 863 N N . PRO A 1 116 ? -13.959 9.155 16.598 1.00 86.94 116 PRO A N 1
ATOM 864 C CA . PRO A 1 116 ? -13.586 10.383 15.909 1.00 86.94 116 PRO A CA 1
ATOM 865 C C . PRO A 1 116 ? -12.095 10.684 16.078 1.00 86.94 116 PRO A C 1
ATOM 867 O O . PRO A 1 116 ? -11.555 10.612 17.183 1.00 86.94 116 PRO A O 1
ATOM 870 N N . GLY A 1 117 ? -11.428 11.000 14.968 1.00 91.38 117 GLY A N 1
ATOM 871 C CA . GLY A 1 117 ? -10.001 11.306 14.975 1.00 91.38 117 GLY A CA 1
ATOM 872 C C . GLY A 1 117 ? -9.102 10.110 15.297 1.00 91.38 117 GLY A C 1
ATOM 873 O O . GLY A 1 117 ? -7.990 10.325 15.760 1.00 91.38 117 GLY A O 1
ATOM 874 N N . ARG A 1 118 ? -9.538 8.864 15.080 1.00 93.56 118 ARG A N 1
ATOM 875 C CA . ARG A 1 118 ? -8.668 7.677 15.107 1.00 93.56 118 ARG A CA 1
ATOM 876 C C . ARG A 1 118 ? -8.776 6.894 13.804 1.00 93.56 118 ARG A C 1
ATOM 878 O O . ARG A 1 118 ? -9.854 6.813 13.225 1.00 93.56 118 ARG A O 1
ATOM 885 N N . GLY A 1 119 ? -7.671 6.297 13.374 1.00 93.69 119 GLY A N 1
ATOM 886 C CA . GLY A 1 119 ? -7.624 5.452 12.184 1.00 93.69 119 GLY A CA 1
ATOM 887 C C . GLY A 1 119 ? -6.542 4.383 12.273 1.00 93.69 119 GLY A C 1
ATOM 888 O O . GLY A 1 119 ? -5.611 4.494 13.072 1.00 93.69 119 GLY A O 1
ATOM 889 N N . GLN A 1 120 ? -6.677 3.352 11.442 1.00 95.44 120 GLN A N 1
ATOM 890 C CA . GLN A 1 120 ? -5.624 2.378 11.175 1.00 95.44 120 GLN A CA 1
ATOM 891 C C . GLN A 1 120 ? -5.319 2.402 9.676 1.00 95.44 120 GLN A C 1
ATOM 893 O O . GLN A 1 120 ? -6.241 2.413 8.865 1.00 95.44 120 GLN A O 1
ATOM 898 N N . GLY A 1 121 ? -4.039 2.423 9.315 1.00 96.25 121 GLY A N 1
ATOM 899 C CA . GLY A 1 121 ? -3.574 2.249 7.938 1.00 96.25 121 GLY A CA 1
ATOM 900 C C . GLY A 1 121 ? -2.679 1.023 7.838 1.00 96.25 121 GLY A C 1
ATOM 901 O O . GLY A 1 121 ? -1.991 0.693 8.803 1.00 96.25 121 GL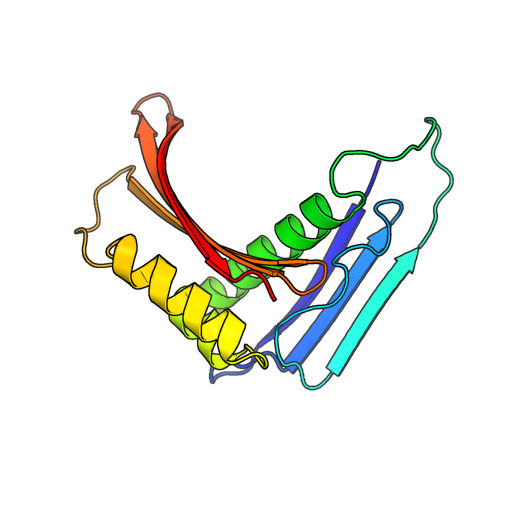Y A O 1
ATOM 902 N N . ILE A 1 122 ? -2.675 0.347 6.693 1.00 98.25 122 ILE A N 1
ATOM 903 C CA . ILE A 1 122 ? -1.817 -0.815 6.453 1.00 98.25 122 ILE A CA 1
ATOM 904 C C . ILE A 1 122 ? -1.149 -0.719 5.086 1.00 98.25 122 ILE A C 1
ATOM 906 O O . ILE A 1 122 ? -1.768 -0.307 4.112 1.00 98.25 122 ILE A O 1
ATOM 910 N N . ALA A 1 123 ? 0.120 -1.108 5.022 1.00 98.25 123 ALA A N 1
ATOM 911 C CA . ALA A 1 123 ? 0.881 -1.178 3.783 1.00 98.25 123 ALA A CA 1
ATOM 912 C C . ALA A 1 123 ? 1.806 -2.397 3.787 1.00 98.25 123 ALA A C 1
ATOM 914 O O . ALA A 1 123 ? 2.278 -2.828 4.847 1.00 98.25 123 ALA A O 1
ATOM 915 N N . ILE A 1 124 ? 2.089 -2.927 2.600 1.00 97.75 124 ILE A N 1
ATOM 916 C CA . ILE A 1 124 ? 3.021 -4.042 2.401 1.00 97.75 124 ILE A CA 1
ATOM 917 C C . ILE A 1 124 ? 4.219 -3.644 1.533 1.00 97.75 124 ILE A C 1
ATOM 919 O O . ILE A 1 124 ? 4.180 -2.663 0.795 1.00 97.75 124 ILE A O 1
ATOM 923 N N . GLY A 1 125 ? 5.291 -4.429 1.608 1.00 94.44 125 GLY A N 1
ATOM 924 C CA . GLY A 1 125 ? 6.477 -4.265 0.773 1.00 94.44 125 GLY A CA 1
ATOM 925 C C . GLY A 1 125 ? 7.154 -5.597 0.468 1.00 94.44 125 GLY A C 1
ATOM 926 O O . GLY A 1 125 ? 7.149 -6.515 1.293 1.00 94.44 125 GLY A O 1
ATOM 927 N N . LEU A 1 126 ? 7.749 -5.683 -0.722 1.00 91.81 126 LEU A N 1
ATOM 928 C CA . LEU A 1 126 ? 8.527 -6.828 -1.190 1.00 91.81 126 LEU A CA 1
ATOM 929 C C . LEU A 1 126 ? 9.840 -6.317 -1.781 1.00 91.81 126 LEU A C 1
ATOM 931 O O . LEU A 1 126 ? 9.884 -5.895 -2.932 1.00 91.81 126 LEU A O 1
ATOM 935 N N . GLU A 1 127 ? 10.917 -6.377 -1.003 1.00 89.19 127 GLU A N 1
ATOM 936 C CA . GLU A 1 127 ? 12.212 -5.828 -1.402 1.00 89.19 127 GLU A CA 1
ATOM 937 C C . GLU A 1 127 ? 13.326 -6.844 -1.208 1.00 89.19 127 GLU A C 1
ATOM 939 O O . GLU A 1 127 ? 13.543 -7.341 -0.105 1.00 89.19 127 GLU A O 1
ATOM 944 N N . LYS A 1 128 ? 14.080 -7.115 -2.282 1.00 87.31 128 LYS A N 1
ATOM 945 C CA . LYS A 1 128 ? 15.266 -7.992 -2.258 1.00 87.31 128 LYS A CA 1
ATOM 946 C C . LYS A 1 128 ? 15.006 -9.355 -1.589 1.00 87.31 128 LYS A C 1
ATOM 948 O O . LYS A 1 128 ? 15.855 -9.862 -0.866 1.00 87.31 128 LYS A O 1
ATOM 953 N N . GLY A 1 129 ? 13.825 -9.926 -1.827 1.00 88.75 129 GLY A N 1
ATOM 954 C CA . GLY A 1 129 ? 13.398 -11.211 -1.264 1.00 88.75 129 GLY A CA 1
ATOM 955 C C . GLY A 1 129 ? 12.741 -11.129 0.116 1.00 88.75 129 GLY A C 1
ATOM 956 O O . GLY A 1 129 ? 12.066 -12.079 0.494 1.00 88.75 129 GLY A O 1
ATOM 957 N N . GLY A 1 130 ? 12.864 -10.007 0.832 1.00 94.06 130 GLY A N 1
ATOM 958 C CA . GLY A 1 130 ? 12.197 -9.790 2.114 1.00 94.06 130 GLY A CA 1
ATOM 959 C C . GLY A 1 130 ? 10.759 -9.302 1.946 1.00 94.06 130 GLY A C 1
ATOM 960 O O . GLY A 1 130 ? 10.462 -8.509 1.049 1.00 94.06 130 GLY A O 1
ATOM 961 N N . ARG A 1 131 ? 9.874 -9.751 2.836 1.00 96.44 131 ARG A N 1
ATOM 962 C CA . ARG A 1 131 ? 8.447 -9.393 2.866 1.00 96.44 131 ARG A CA 1
ATOM 963 C C . ARG A 1 131 ? 8.139 -8.652 4.150 1.00 96.44 131 ARG A C 1
ATOM 965 O O . ARG A 1 131 ? 8.549 -9.077 5.228 1.00 96.44 131 ARG A O 1
ATOM 972 N N . ILE A 1 132 ? 7.405 -7.553 4.047 1.00 97.25 132 ILE A N 1
ATOM 973 C CA . ILE A 1 132 ? 7.010 -6.753 5.204 1.00 97.25 132 ILE A CA 1
ATOM 974 C C . ILE A 1 132 ? 5.559 -6.309 5.079 1.00 97.25 132 ILE A C 1
ATOM 976 O O . ILE A 1 132 ? 5.092 -5.984 3.991 1.00 97.25 132 ILE A O 1
ATOM 980 N N . ALA A 1 133 ? 4.867 -6.248 6.209 1.00 98.31 133 ALA A N 1
ATOM 981 C CA . ALA A 1 133 ? 3.607 -5.536 6.353 1.00 98.31 133 ALA A CA 1
ATOM 982 C C . ALA A 1 133 ? 3.687 -4.666 7.603 1.00 98.31 133 ALA A C 1
ATOM 984 O O . ALA A 1 133 ? 4.211 -5.102 8.630 1.00 98.31 133 ALA A O 1
ATOM 985 N N . THR A 1 134 ? 3.193 -3.435 7.513 1.00 98.56 134 THR A N 1
ATOM 986 C CA . THR A 1 134 ? 3.158 -2.500 8.640 1.00 98.56 134 THR A CA 1
ATOM 987 C C . THR A 1 134 ? 1.767 -1.916 8.791 1.00 98.56 134 THR A C 1
ATOM 989 O O . THR A 1 134 ? 1.224 -1.370 7.834 1.00 98.56 134 THR A O 1
ATOM 992 N N . VAL A 1 135 ? 1.223 -2.007 10.004 1.00 98.56 135 VAL A N 1
ATOM 993 C CA . VAL A 1 135 ? 0.006 -1.307 10.419 1.00 98.56 135 VAL A CA 1
ATOM 994 C C . VAL A 1 135 ? 0.394 -0.095 11.253 1.00 98.56 135 VAL A C 1
ATOM 996 O O . VAL A 1 135 ? 1.222 -0.212 12.160 1.00 98.56 135 VAL A O 1
ATOM 999 N N . ALA A 1 136 ? -0.214 1.049 10.964 1.00 97.50 136 ALA A N 1
ATOM 1000 C CA . ALA A 1 136 ? -0.092 2.269 11.741 1.00 97.50 136 ALA A CA 1
ATOM 1001 C C . ALA A 1 136 ? -1.426 2.616 12.397 1.00 97.50 136 ALA A C 1
ATOM 1003 O O . ALA A 1 136 ? -2.411 2.854 11.704 1.00 97.50 136 ALA A O 1
ATOM 1004 N N . ASP A 1 137 ? -1.431 2.694 13.725 1.00 96.50 137 ASP A N 1
ATOM 1005 C CA . ASP A 1 137 ? -2.504 3.334 14.476 1.00 96.50 137 ASP A CA 1
ATOM 1006 C C . ASP A 1 137 ? -2.222 4.836 14.507 1.00 96.50 137 ASP A C 1
ATOM 1008 O O . ASP A 1 137 ? -1.129 5.257 14.901 1.00 96.50 137 ASP A O 1
ATOM 1012 N N . VAL A 1 138 ? -3.196 5.646 14.105 1.00 95.69 138 VAL A N 1
ATOM 1013 C CA . VAL A 1 138 ? -3.060 7.102 14.060 1.00 95.69 138 VAL A CA 1
ATOM 1014 C C . VAL A 1 138 ? -4.194 7.790 14.802 1.00 95.69 138 VAL A C 1
ATOM 1016 O O . VAL A 1 138 ? -5.337 7.324 14.805 1.00 95.69 138 VAL A O 1
ATOM 1019 N N . SER A 1 139 ? -3.881 8.941 15.387 1.00 95.56 139 SER A N 1
ATOM 1020 C CA . SER A 1 139 ? -4.862 9.865 15.943 1.00 95.56 139 SER A CA 1
ATOM 1021 C C . SER A 1 139 ? -4.713 11.266 15.366 1.00 95.56 139 SER A C 1
ATOM 1023 O O . SER A 1 139 ? -3.624 11.703 14.997 1.00 95.56 139 SER A O 1
ATOM 1025 N N . LEU A 1 140 ? -5.837 11.970 15.295 1.00 95.38 140 LEU A N 1
ATOM 1026 C CA . LEU A 1 140 ? -5.955 13.363 14.914 1.00 95.38 140 LEU A CA 1
ATOM 1027 C C . LEU A 1 140 ? -6.355 14.159 16.154 1.00 95.38 140 LEU A C 1
ATOM 1029 O O . LEU A 1 140 ? -7.408 13.919 16.747 1.00 95.38 140 LEU A O 1
ATOM 1033 N N . SER A 1 141 ? -5.511 15.099 16.558 1.00 91.25 141 SER A N 1
ATOM 1034 C CA . SER A 1 141 ? -5.833 16.028 17.637 1.00 91.25 141 SER A CA 1
ATOM 1035 C C . SER A 1 141 ? -6.890 17.060 17.199 1.00 91.25 141 SER A C 1
ATOM 1037 O O . SER A 1 141 ? -7.087 17.276 15.998 1.00 91.25 141 SER A O 1
ATOM 1039 N N . PRO A 1 142 ? -7.544 17.760 18.148 1.00 90.88 142 PRO A N 1
ATOM 1040 C CA . PRO A 1 142 ? -8.489 18.832 17.823 1.00 90.88 142 PRO A CA 1
ATOM 1041 C C . PRO A 1 142 ? -7.897 19.953 16.951 1.00 90.88 142 PRO A C 1
ATOM 1043 O O . PRO A 1 142 ? -8.607 20.533 16.136 1.00 90.88 142 PRO A O 1
ATOM 1046 N N . ASP A 1 143 ? -6.591 20.224 17.059 1.00 94.12 143 ASP A N 1
ATOM 1047 C CA . ASP A 1 143 ? -5.858 21.190 16.224 1.00 94.12 143 ASP A CA 1
ATOM 1048 C C . ASP A 1 143 ? -5.356 20.597 14.890 1.00 94.12 143 ASP A C 1
ATOM 1050 O O . ASP A 1 143 ? -4.482 21.163 14.236 1.00 94.12 143 ASP A O 1
ATOM 1054 N N . ARG A 1 144 ? -5.929 19.465 14.461 1.00 92.19 144 ARG A N 1
ATOM 1055 C CA . ARG A 1 144 ? -5.654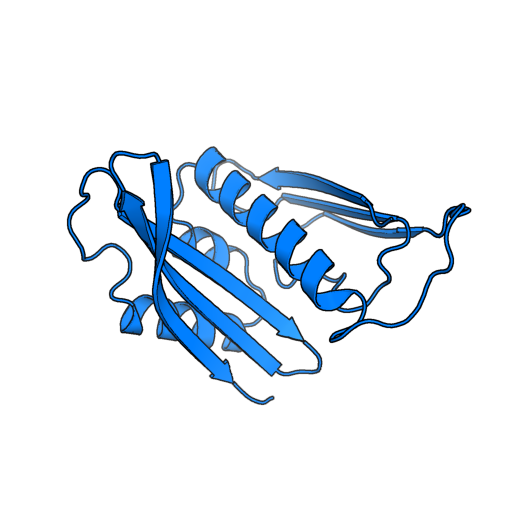 18.774 13.191 1.00 92.19 144 ARG A CA 1
ATOM 1056 C C . ARG A 1 144 ? -4.216 18.270 13.028 1.00 92.19 144 ARG A C 1
ATOM 1058 O O . ARG A 1 144 ? -3.753 18.096 11.899 1.00 92.19 144 ARG A O 1
ATOM 1065 N N . ARG A 1 145 ? -3.512 17.976 14.123 1.00 94.69 145 ARG A N 1
ATOM 1066 C CA . ARG A 1 145 ? -2.205 17.306 14.060 1.00 94.69 145 ARG A CA 1
ATOM 1067 C C . ARG A 1 145 ? -2.393 15.799 14.027 1.00 94.69 145 ARG A C 1
ATOM 1069 O O . ARG A 1 145 ? -3.080 15.229 14.872 1.00 94.69 145 ARG A O 1
ATOM 1076 N N . VAL A 1 146 ? -1.750 15.158 13.058 1.00 94.56 146 VAL A N 1
ATOM 1077 C CA . VAL A 1 146 ? -1.682 13.698 12.975 1.00 94.56 146 VAL A CA 1
ATOM 1078 C C . VAL A 1 146 ? -0.560 13.204 13.883 1.00 94.56 146 VAL A C 1
ATOM 1080 O O . VAL A 1 146 ? 0.566 13.699 13.817 1.00 94.56 146 VAL A O 1
ATOM 1083 N N . ARG A 1 147 ? -0.857 12.204 14.709 1.00 95.88 147 ARG A N 1
ATOM 1084 C CA . ARG A 1 147 ? 0.115 11.476 15.523 1.00 95.88 147 ARG A CA 1
ATOM 1085 C C . ARG A 1 147 ? 0.045 9.996 15.186 1.00 95.88 147 ARG A C 1
ATOM 1087 O O . ARG A 1 147 ? -1.039 9.430 15.119 1.00 95.88 147 ARG A O 1
ATOM 1094 N N . VAL A 1 148 ? 1.207 9.371 15.024 1.00 96.12 148 VAL A N 1
ATOM 1095 C CA . VAL A 1 148 ? 1.318 7.911 14.968 1.00 96.12 148 VAL A CA 1
ATOM 1096 C C . VAL A 1 148 ? 1.378 7.402 16.405 1.00 96.12 148 VAL A C 1
ATOM 1098 O O . VAL A 1 148 ? 2.315 7.706 17.139 1.00 96.12 148 VAL A O 1
ATOM 1101 N N . ASP A 1 149 ? 0.346 6.678 16.819 1.00 95.56 149 ASP A N 1
ATOM 1102 C CA . ASP A 1 149 ? 0.218 6.093 18.153 1.00 95.56 149 ASP A CA 1
ATOM 1103 C C . ASP A 1 149 ? 1.090 4.852 18.314 1.00 95.56 149 ASP A C 1
ATOM 1105 O O . ASP A 1 149 ? 1.754 4.665 19.332 1.00 95.56 149 ASP A O 1
ATOM 1109 N N . ARG A 1 150 ? 1.050 3.983 17.303 1.00 96.50 150 ARG A N 1
ATOM 1110 C CA . ARG A 1 150 ? 1.683 2.668 17.322 1.00 96.50 150 ARG A CA 1
ATOM 1111 C C . ARG A 1 150 ? 1.961 2.220 15.897 1.00 96.50 150 ARG A C 1
ATOM 1113 O O . ARG A 1 150 ? 1.145 2.428 15.004 1.00 96.50 150 ARG A O 1
ATOM 1120 N N . LEU A 1 151 ? 3.090 1.546 15.722 1.00 98.12 151 LEU A N 1
ATOM 1121 C CA . LEU A 1 151 ? 3.402 0.784 14.521 1.00 98.12 151 LEU A CA 1
ATOM 1122 C C . LEU A 1 151 ? 3.500 -0.695 14.886 1.00 98.12 151 LEU A C 1
ATOM 1124 O O . LEU A 1 151 ? 4.099 -1.057 15.900 1.00 98.12 151 LEU A O 1
ATOM 1128 N N . VAL A 1 152 ? 2.917 -1.549 14.054 1.00 98.44 152 VAL A N 1
ATOM 1129 C CA . VAL A 1 152 ? 3.075 -3.001 14.122 1.00 98.44 152 VAL A CA 1
ATOM 1130 C C . VAL A 1 152 ? 3.629 -3.455 12.790 1.00 98.44 152 VAL A C 1
ATOM 1132 O O . VAL A 1 152 ? 2.906 -3.470 11.798 1.00 98.44 152 VAL A O 1
ATOM 1135 N N . SER A 1 153 ? 4.902 -3.831 12.773 1.00 98.19 153 SER A N 1
ATOM 1136 C CA . SER A 1 153 ? 5.560 -4.363 11.583 1.00 98.19 153 SER A CA 1
ATOM 1137 C C . SER A 1 153 ? 5.825 -5.852 11.751 1.00 98.19 153 SER A C 1
ATOM 1139 O O . SER A 1 153 ? 6.359 -6.285 12.773 1.00 98.19 153 SER A O 1
ATOM 1141 N N . VAL A 1 154 ? 5.468 -6.633 10.739 1.00 98.44 154 VAL A N 1
ATOM 1142 C CA . VAL A 1 154 ? 5.835 -8.047 10.626 1.00 98.44 154 VAL A CA 1
ATOM 1143 C C . VAL A 1 154 ? 6.738 -8.189 9.417 1.00 98.44 154 VAL A C 1
ATOM 1145 O O . VAL A 1 154 ? 6.425 -7.666 8.350 1.00 98.44 154 VAL A O 1
ATOM 1148 N N . PHE A 1 155 ? 7.863 -8.869 9.604 1.00 97.12 155 PHE A N 1
ATOM 1149 C CA . PHE A 1 155 ? 8.894 -9.053 8.594 1.00 97.12 155 PHE A CA 1
ATOM 1150 C C . PHE A 1 155 ? 9.223 -10.535 8.442 1.00 97.12 155 PHE A C 1
ATOM 1152 O O . PHE A 1 155 ? 9.290 -11.268 9.429 1.00 97.12 155 PHE A O 1
ATOM 1159 N N . GLU A 1 156 ? 9.458 -10.949 7.206 1.00 96.06 156 GLU A N 1
ATOM 1160 C CA . GLU A 1 156 ? 9.922 -12.277 6.838 1.00 96.06 156 GLU A CA 1
ATOM 1161 C C . GLU A 1 156 ? 11.136 -12.129 5.907 1.00 96.06 156 GLU A C 1
ATOM 1163 O O . GLU A 1 156 ? 11.121 -11.325 4.969 1.00 96.06 156 GLU A O 1
ATOM 1168 N N . ALA A 1 157 ? 12.223 -12.828 6.245 1.00 89.88 157 ALA A N 1
ATOM 1169 C CA . ALA A 1 157 ? 13.579 -12.492 5.810 1.00 89.88 157 ALA A CA 1
ATOM 1170 C C . ALA A 1 157 ? 14.035 -13.112 4.474 1.00 89.88 157 ALA A C 1
ATOM 1172 O O . ALA A 1 157 ? 15.190 -12.898 4.103 1.00 89.88 157 ALA A O 1
ATOM 1173 N N . GLY A 1 158 ? 13.166 -13.820 3.743 1.00 76.06 158 GLY A N 1
ATOM 1174 C CA . GLY A 1 158 ? 13.513 -14.517 2.496 1.00 76.06 158 GLY A CA 1
ATOM 1175 C C . GLY A 1 158 ? 13.463 -16.028 2.610 1.00 76.06 158 GLY A C 1
ATOM 1176 O O . GLY A 1 158 ? 13.792 -16.573 3.681 1.00 76.06 158 GLY A O 1
#

Organism: NCBI:txid410659

Secondary structure (DSSP, 8-state):
--EEEEEEEE-TTS-EEEEEEEEESS-STT-S-SB--SEEEEEEE----SS-----TTTTHHHHHHHHHHHHHHHHHHTT--HHHHHHHHBS-HHHHHHHHHHHHHTTTTTSPP-TTEEEEEEEEEETTEEEEEEEEEEE-TT--EEEEEEEEEEE--

Nearest PDB structures (foldseek):
  4bg7-assembly1_B  TM=5.489E-01  e=9.149E-01  Tequintavirus T5
  4bg7-assembly1_A  TM=5.414E-01  e=2.310E+00  Tequintavirus T5
  4qan-assembly2_B  TM=3.378E-01  e=2.352E-01  Mediterraneibacter gnavus ATCC 29149
  5n61-assembly1_P  TM=4.877E-01  e=9.731E-01  Saccharomyces cerevisiae S288C
  3c30-assembly1_A  TM=2.498E-01  e=1.595E+00  unclassified

Solvent-accessible surface area (backbone atoms only — not comparable to full-atom values): 9025 Å² total; per-residue (Å²): 125,61,49,75,51,75,49,74,38,67,49,98,88,53,45,42,46,31,40,36,40,42,28,32,59,44,56,66,42,49,59,72,72,72,55,47,48,80,39,76,46,76,48,69,43,85,65,95,59,99,59,93,83,76,91,52,86,69,55,19,24,58,63,37,38,50,56,52,42,51,52,53,45,53,50,15,55,76,60,75,40,56,61,67,58,36,47,51,78,25,44,72,48,67,67,52,40,49,30,41,53,54,15,38,61,78,58,45,62,87,70,64,77,92,46,92,51,52,52,75,49,74,44,65,48,71,54,97,68,26,31,37,11,38,31,36,37,34,37,44,47,96,88,70,47,80,42,78,76,45,78,34,75,29,78,44,87,100

Foldseek 3Di:
DKDWDWDWDADLVLETAEIEIEIELQDDFQQDDQFDYVYYHTYYHYDDDPDDDDADVSRSNVVNQVVVFVVLVVSCVVSVHDSLVSCLVGGPDVVLNVQSVVQCVVVVPPVDPDDPFWDKDKGWGAGPNKTKIKIWIWGQDPVGDIDTPDIRMGIDDD

pLDDT: mean 94.27, std 4.69, range [68.0, 98.69]